Protein AF-A0AA52EHX2-F1 (afdb_monomer)

pLDDT: mean 70.38, std 20.54, range [37.16, 96.56]

InterPro domains:
  IPR003369 Sec-independent protein translocase prot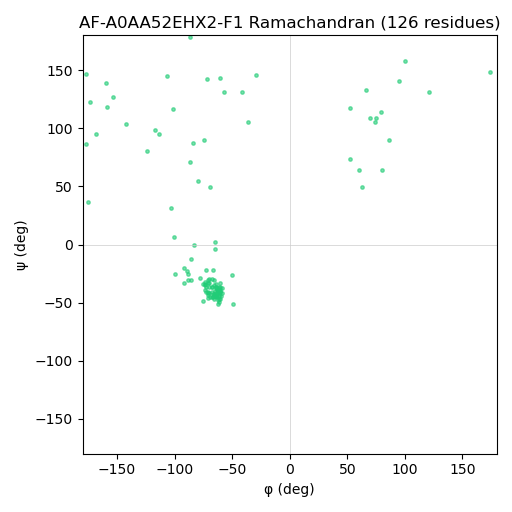ein TatA/B/E [PF02416] (2-48)
  IPR018448 Sec-independent protein translocase protein TatB [TIGR01410] (2-56)

Foldseek 3Di:
DPPPDPVVVVVVVVVCCVVQNPVRVVVVVVVVVVVVVVVVVVVVVVVVVVVVVVVVVCVVPCVCVVVVVVLPDDPPDDPVSVVCSVVPDPVVVVVVVVVVVPDDDDDDDDDDDDDDDDDDDDDDDDDD

Organism: NCBI:txid1456591

Secondary structure (DSSP, 8-state):
-----HHHHHHHHHHHHHHH-TTHHHHHHHHHHHHHHHHHHHHHHHHHHHHHHHHHHHHHH-TTHHHHHHTT--TT--HHHHHHHHT--TTHHHHHHHHHHS------------S-------------

Sequence (128 aa):
MFDIGTIEMVILAIVALLVVGPKDLPKLMRSVSQFIGKIRGLAGEFKSTMNELADEVDRETDPFREERDAEGITPNMSPEDITAHIMGNKETADEAADQFAAGESQPDLSSEIDETVSKEDTKGSGND

Mean predicted aligned error: 19.54 Å

Structure (mmCIF, N/CA/C/O backbone):
data_AF-A0AA52EHX2-F1
#
_entry.id   AF-A0AA52EHX2-F1
#
loop_
_atom_site.group_PDB
_atom_site.id
_atom_site.type_symbol
_atom_site.label_atom_id
_atom_site.label_alt_id
_atom_site.label_comp_id
_atom_site.label_asym_id
_atom_site.label_entity_id
_atom_site.label_seq_id
_atom_site.pdbx_PDB_ins_code
_atom_site.Cartn_x
_atom_site.Cartn_y
_atom_site.Cartn_z
_atom_site.occupancy
_atom_site.B_iso_or_equiv
_atom_site.auth_seq_id
_atom_site.auth_comp_id
_atom_site.auth_asym_id
_atom_site.auth_atom_id
_atom_site.pdbx_PDB_model_num
ATOM 1 N N . MET A 1 1 ? 16.510 12.190 -17.474 1.00 70.56 1 MET A N 1
ATOM 2 C CA . MET A 1 1 ? 17.286 10.946 -17.256 1.00 70.56 1 MET A CA 1
ATOM 3 C C . MET A 1 1 ? 16.501 10.095 -16.271 1.00 70.56 1 MET A C 1
ATOM 5 O O . MET A 1 1 ? 16.214 10.592 -15.192 1.00 70.56 1 MET A O 1
ATOM 9 N N . PHE A 1 2 ? 16.093 8.896 -16.707 1.00 70.12 2 PHE A N 1
ATOM 10 C CA . PHE A 1 2 ? 14.886 8.132 -16.317 1.00 70.12 2 PHE A CA 1
ATOM 11 C C . PHE A 1 2 ? 13.597 8.599 -17.006 1.00 70.12 2 PHE A C 1
ATOM 13 O O . PHE A 1 2 ? 12.658 9.060 -16.367 1.00 70.12 2 PHE A O 1
ATOM 20 N N . ASP A 1 3 ? 13.557 8.447 -18.329 1.00 76.62 3 ASP A N 1
ATOM 21 C CA . ASP A 1 3 ? 12.297 8.398 -19.072 1.00 76.62 3 ASP A CA 1
ATOM 22 C C . ASP A 1 3 ? 11.648 7.031 -18.811 1.00 76.62 3 ASP A C 1
ATOM 24 O O . ASP A 1 3 ? 11.957 6.045 -19.474 1.00 76.62 3 ASP A O 1
ATOM 28 N N . ILE A 1 4 ? 10.817 6.940 -17.767 1.00 83.38 4 ILE A N 1
ATOM 29 C CA . ILE A 1 4 ? 9.977 5.759 -17.528 1.00 83.38 4 ILE A CA 1
ATOM 30 C C . ILE A 1 4 ? 8.721 5.931 -18.378 1.00 83.38 4 ILE A C 1
ATOM 32 O O . ILE A 1 4 ? 7.719 6.493 -17.936 1.00 83.38 4 ILE A O 1
ATOM 36 N N . GLY A 1 5 ? 8.805 5.481 -19.624 1.00 91.69 5 GLY A N 1
ATOM 37 C CA . GLY A 1 5 ? 7.672 5.377 -20.521 1.00 91.69 5 GLY A CA 1
ATOM 38 C C . GLY A 1 5 ? 6.929 4.054 -20.359 1.00 91.69 5 GLY A C 1
ATOM 39 O O . GLY A 1 5 ? 7.284 3.153 -19.589 1.00 91.69 5 GLY A O 1
ATOM 40 N N . THR A 1 6 ? 5.857 3.923 -21.132 1.00 94.19 6 THR A N 1
ATOM 41 C CA . THR A 1 6 ? 5.075 2.685 -21.216 1.00 94.19 6 THR A CA 1
ATOM 42 C C . THR A 1 6 ? 5.913 1.511 -21.723 1.00 94.19 6 THR A C 1
ATOM 44 O O . THR A 1 6 ? 5.716 0.384 -21.273 1.00 94.19 6 THR A O 1
ATOM 47 N N . ILE A 1 7 ? 6.877 1.759 -22.613 1.00 94.75 7 ILE A N 1
ATOM 48 C CA . ILE A 1 7 ? 7.757 0.727 -23.176 1.00 94.75 7 ILE A CA 1
ATOM 49 C C . ILE A 1 7 ? 8.713 0.185 -22.109 1.00 94.75 7 ILE A C 1
ATOM 51 O O . ILE A 1 7 ? 8.856 -1.030 -21.968 1.00 94.75 7 ILE A O 1
ATOM 55 N N . GLU A 1 8 ? 9.324 1.056 -21.313 1.00 92.12 8 GLU A N 1
ATOM 56 C CA . GLU A 1 8 ? 10.236 0.684 -20.232 1.00 92.12 8 GLU A CA 1
ATOM 57 C C . GLU A 1 8 ? 9.517 -0.164 -19.177 1.00 92.12 8 GLU A C 1
ATOM 59 O O . GLU A 1 8 ? 10.061 -1.170 -18.716 1.00 92.12 8 GLU A O 1
ATOM 64 N N . MET A 1 9 ? 8.260 0.168 -18.862 1.00 94.31 9 MET A N 1
ATOM 65 C CA . MET A 1 9 ? 7.419 -0.650 -17.984 1.00 94.31 9 MET A CA 1
ATOM 66 C C . MET A 1 9 ? 7.169 -2.058 -18.542 1.00 94.31 9 MET A C 1
ATOM 68 O O . MET A 1 9 ? 7.213 -3.029 -17.786 1.00 94.31 9 MET A O 1
ATOM 72 N N . VAL A 1 10 ? 6.957 -2.204 -19.855 1.00 95.56 10 VAL A N 1
ATOM 73 C CA . VAL A 1 10 ? 6.800 -3.525 -20.493 1.00 95.56 10 VAL A CA 1
ATOM 74 C C . VAL A 1 10 ? 8.101 -4.325 -20.429 1.00 95.56 10 VAL A C 1
ATOM 76 O O . VAL A 1 10 ? 8.072 -5.511 -20.101 1.00 95.56 10 VAL A O 1
ATOM 79 N N . ILE A 1 11 ? 9.247 -3.690 -20.685 1.00 95.56 11 ILE A N 1
ATOM 80 C CA . ILE A 1 11 ? 10.559 -4.346 -20.589 1.00 95.56 11 ILE A CA 1
ATOM 81 C C . ILE A 1 11 ? 10.801 -4.837 -19.156 1.00 95.56 11 ILE A C 1
ATOM 83 O O . ILE A 1 11 ? 11.163 -5.998 -18.958 1.00 95.56 11 ILE A O 1
ATOM 87 N N . LEU A 1 12 ? 10.537 -3.998 -18.151 1.00 93.94 12 LEU A N 1
ATOM 88 C CA . LEU A 1 12 ? 10.646 -4.382 -16.742 1.00 93.94 12 LEU A CA 1
ATOM 89 C C . LEU A 1 12 ? 9.684 -5.515 -16.374 1.00 93.94 12 LEU A C 1
ATOM 91 O O . LEU A 1 12 ? 10.081 -6.433 -15.658 1.00 93.94 12 LEU A O 1
ATOM 95 N N . ALA A 1 13 ? 8.452 -5.502 -16.890 1.00 93.94 13 ALA A N 1
ATOM 96 C CA . ALA A 1 13 ? 7.496 -6.582 -16.675 1.00 93.94 13 ALA A CA 1
ATOM 97 C C . ALA A 1 13 ? 8.009 -7.913 -17.245 1.00 93.94 13 ALA A C 1
ATOM 99 O O . ALA A 1 13 ? 7.957 -8.931 -16.560 1.00 93.94 13 ALA A O 1
ATOM 100 N N . ILE A 1 14 ? 8.568 -7.912 -18.459 1.00 96.12 14 ILE A N 1
ATOM 101 C CA . ILE A 1 14 ? 9.162 -9.114 -19.061 1.00 96.12 14 ILE A CA 1
ATOM 102 C C . ILE A 1 14 ? 10.332 -9.617 -18.210 1.00 96.12 14 ILE A C 1
ATOM 104 O O . ILE A 1 14 ? 10.383 -10.802 -17.885 1.00 96.12 14 ILE A O 1
ATOM 108 N N . VAL A 1 15 ? 11.244 -8.732 -17.796 1.00 95.88 15 VAL A N 1
ATOM 109 C CA . VAL A 1 15 ? 12.381 -9.103 -16.937 1.00 95.88 15 VAL A CA 1
ATOM 110 C C . VAL A 1 15 ? 11.897 -9.686 -15.607 1.00 95.88 15 VAL A C 1
ATOM 112 O O . VAL A 1 15 ? 12.382 -10.735 -15.186 1.00 95.88 15 VAL A O 1
ATOM 115 N N . ALA A 1 16 ? 10.898 -9.073 -14.971 1.00 94.25 16 ALA A N 1
ATOM 116 C CA . ALA A 1 16 ? 10.313 -9.577 -13.732 1.00 94.25 16 ALA A CA 1
ATOM 117 C C . ALA A 1 16 ? 9.705 -10.979 -13.909 1.00 94.25 16 ALA A C 1
ATOM 119 O O . ALA A 1 16 ? 9.902 -11.845 -13.054 1.00 94.25 16 ALA A O 1
ATOM 120 N N . LEU A 1 17 ? 9.021 -11.234 -15.031 1.00 95.00 17 LEU A N 1
ATOM 121 C CA . LEU A 1 17 ? 8.478 -12.555 -15.360 1.00 95.00 17 LEU A CA 1
ATOM 122 C C . LEU A 1 17 ? 9.574 -13.600 -15.589 1.00 95.00 17 LEU A C 1
ATOM 124 O O . LEU A 1 17 ? 9.367 -14.756 -15.234 1.00 95.00 17 LEU A O 1
ATOM 128 N N . LEU A 1 18 ? 10.721 -13.226 -16.161 1.00 95.81 18 LEU A N 1
ATOM 129 C CA . LEU A 1 18 ? 11.844 -14.147 -16.368 1.00 95.81 18 LEU A CA 1
ATOM 130 C C . LEU A 1 18 ? 12.567 -14.488 -15.061 1.00 95.81 18 LEU A C 1
ATOM 132 O O . LEU A 1 18 ? 12.929 -15.641 -14.851 1.00 95.81 18 LEU A O 1
ATOM 136 N N . VAL A 1 19 ? 12.772 -13.497 -14.191 1.00 95.00 19 VAL A N 1
ATOM 137 C CA . VAL A 1 19 ? 13.515 -13.669 -12.933 1.00 95.00 19 VAL A CA 1
ATOM 138 C C . VAL A 1 19 ? 12.683 -14.406 -11.888 1.00 95.00 19 VAL A C 1
ATOM 140 O O . VAL A 1 19 ? 13.168 -15.339 -11.256 1.00 95.00 19 VAL A O 1
ATOM 143 N N . VAL A 1 20 ? 11.435 -13.978 -11.689 1.00 93.56 20 VAL A N 1
ATOM 144 C CA . VAL A 1 20 ? 10.544 -14.536 -10.660 1.00 93.56 20 VAL A CA 1
ATOM 145 C C . VAL A 1 20 ? 9.758 -15.727 -11.201 1.00 93.56 20 VAL A C 1
ATOM 147 O O . VAL A 1 20 ? 9.429 -16.636 -10.451 1.00 93.56 20 VAL A O 1
ATOM 150 N N . GLY A 1 21 ? 9.458 -15.739 -12.498 1.00 94.81 21 GLY A N 1
ATOM 151 C CA . GLY A 1 21 ? 8.571 -16.713 -13.119 1.00 94.81 21 GLY A CA 1
ATOM 152 C C . GLY A 1 21 ? 7.126 -16.195 -13.220 1.00 94.81 21 GLY A C 1
ATOM 153 O O . GLY A 1 21 ? 6.597 -15.595 -12.277 1.00 94.81 21 GLY A O 1
ATOM 154 N N . PRO A 1 22 ? 6.416 -16.473 -14.332 1.00 92.50 22 PRO A N 1
ATOM 155 C CA . PRO A 1 22 ? 5.067 -15.951 -14.573 1.00 92.50 22 PRO A CA 1
ATOM 156 C C . PRO A 1 22 ? 4.004 -16.504 -13.613 1.00 92.50 22 PRO A C 1
ATOM 158 O O . PRO A 1 22 ? 2.954 -15.894 -13.430 1.00 92.50 22 PRO A O 1
ATOM 161 N N . LYS A 1 23 ? 4.261 -17.661 -12.996 1.00 93.69 23 LYS A N 1
ATOM 162 C CA . LYS A 1 23 ? 3.343 -18.303 -12.043 1.00 93.69 23 LYS A CA 1
ATOM 163 C C . LYS A 1 23 ? 3.554 -17.829 -10.607 1.00 93.69 23 LYS A C 1
ATOM 165 O O . LYS A 1 23 ? 2.607 -17.846 -9.822 1.00 93.69 23 LYS A O 1
ATOM 170 N N . ASP A 1 24 ? 4.759 -17.371 -10.283 1.00 94.19 24 ASP A N 1
ATOM 171 C CA . ASP A 1 24 ? 5.118 -16.974 -8.925 1.00 94.19 24 ASP A CA 1
ATOM 172 C C . ASP A 1 24 ? 4.860 -15.485 -8.684 1.00 94.19 24 ASP A C 1
ATOM 174 O O . ASP A 1 24 ? 4.374 -15.128 -7.613 1.00 94.19 24 ASP A O 1
ATOM 178 N N . LEU A 1 25 ? 5.020 -14.624 -9.696 1.00 94.12 25 LEU A N 1
ATOM 179 C CA . LEU A 1 25 ? 4.665 -13.201 -9.616 1.00 94.12 25 LEU A CA 1
ATOM 180 C C . LEU A 1 25 ? 3.241 -12.946 -9.068 1.00 94.12 25 LEU A C 1
ATOM 182 O O . LEU A 1 25 ? 3.117 -12.199 -8.095 1.00 94.12 25 LEU A O 1
ATOM 186 N N . PRO A 1 26 ? 2.157 -13.575 -9.575 1.00 91.50 26 PRO A N 1
ATOM 187 C CA . PRO A 1 26 ? 0.815 -13.353 -9.029 1.00 91.50 26 PRO A CA 1
ATOM 188 C C . PRO A 1 26 ? 0.666 -13.863 -7.589 1.00 91.50 26 PRO A C 1
ATOM 190 O O . PRO A 1 26 ? -0.103 -13.300 -6.809 1.00 91.50 26 PRO A O 1
ATOM 193 N N . LYS A 1 27 ? 1.403 -14.910 -7.206 1.00 94.31 27 LYS A N 1
ATOM 194 C CA . LYS A 1 27 ? 1.401 -15.434 -5.837 1.00 94.31 27 LYS A CA 1
ATOM 195 C C . LYS A 1 27 ? 2.111 -14.473 -4.879 1.00 94.31 27 LYS A C 1
ATOM 197 O O . LYS A 1 27 ? 1.572 -14.186 -3.813 1.00 94.31 27 LYS A O 1
ATOM 202 N N . LEU A 1 28 ? 3.253 -13.919 -5.287 1.00 94.00 28 LEU A N 1
ATOM 203 C CA . LEU A 1 28 ? 3.996 -12.907 -4.533 1.00 94.00 28 LEU A CA 1
ATOM 204 C C . LEU A 1 28 ? 3.182 -11.616 -4.383 1.00 94.00 28 LEU A C 1
ATOM 206 O O . LEU A 1 28 ? 3.061 -11.102 -3.273 1.00 94.00 28 LEU A O 1
ATOM 210 N N . MET A 1 29 ? 2.547 -11.136 -5.457 1.00 94.81 29 MET A N 1
ATOM 211 C CA . MET A 1 29 ? 1.674 -9.955 -5.409 1.00 94.81 29 MET A CA 1
ATOM 212 C C . MET A 1 29 ? 0.512 -10.138 -4.429 1.00 94.81 29 MET A C 1
ATOM 214 O O . MET A 1 29 ? 0.160 -9.204 -3.712 1.00 94.81 29 MET A O 1
ATOM 218 N N . ARG A 1 30 ? -0.066 -11.342 -4.328 1.00 95.31 30 ARG A N 1
ATOM 219 C CA . ARG A 1 30 ? -1.094 -11.648 -3.317 1.00 95.31 30 ARG A CA 1
ATOM 220 C C . ARG A 1 30 ? -0.548 -11.550 -1.894 1.00 95.31 30 ARG A C 1
ATOM 222 O O . ARG A 1 30 ? -1.186 -10.935 -1.051 1.00 95.31 30 ARG A O 1
ATOM 229 N N . SER A 1 31 ? 0.637 -12.090 -1.624 1.00 95.69 31 SER A N 1
ATOM 230 C CA . SER A 1 31 ? 1.255 -11.992 -0.294 1.00 95.69 31 SER A CA 1
ATOM 231 C C . SER A 1 31 ? 1.613 -10.55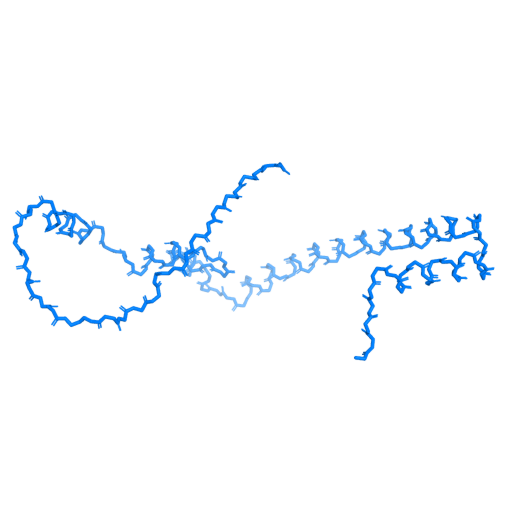0 0.081 1.00 95.69 31 SER A C 1
ATOM 233 O O . SER A 1 31 ? 1.334 -10.115 1.198 1.00 95.69 31 SER A O 1
ATOM 235 N N . VAL A 1 32 ? 2.176 -9.790 -0.861 1.00 96.56 32 VAL A N 1
ATOM 236 C CA . VAL A 1 32 ? 2.527 -8.377 -0.661 1.00 96.56 32 VAL A CA 1
ATOM 237 C C . VAL A 1 32 ? 1.273 -7.521 -0.486 1.00 96.56 32 VAL A C 1
ATOM 239 O O . VAL A 1 32 ? 1.201 -6.729 0.448 1.00 96.56 32 VAL A O 1
ATOM 242 N N . SER A 1 33 ? 0.246 -7.710 -1.316 1.00 94.94 33 SER A N 1
ATOM 243 C CA . SER A 1 33 ? -1.014 -6.961 -1.196 1.00 94.94 33 SER A CA 1
ATOM 244 C C . SER A 1 33 ? -1.752 -7.262 0.106 1.00 94.94 33 SER A C 1
ATOM 246 O O . SER A 1 33 ? -2.275 -6.344 0.728 1.00 94.94 33 SER A O 1
ATOM 248 N N . GLN A 1 34 ? -1.738 -8.509 0.585 1.00 96.25 34 GLN A N 1
ATOM 249 C CA . GLN A 1 34 ? -2.271 -8.852 1.906 1.00 96.25 34 GLN A CA 1
ATOM 250 C C . GLN A 1 34 ? -1.501 -8.158 3.035 1.00 96.25 34 GLN A C 1
ATOM 252 O O . GLN A 1 34 ? -2.111 -7.710 4.004 1.00 96.25 34 GLN A O 1
ATOM 257 N N . PHE A 1 35 ? -0.175 -8.049 2.923 1.00 96.56 35 PHE A N 1
ATOM 258 C CA . PHE A 1 35 ? 0.649 -7.324 3.890 1.00 96.56 35 PHE A CA 1
ATOM 259 C C . PHE A 1 35 ? 0.344 -5.819 3.884 1.00 96.56 35 PHE A C 1
ATOM 261 O O . PHE A 1 35 ? 0.087 -5.240 4.938 1.00 96.56 35 PHE A O 1
ATOM 268 N N . ILE A 1 36 ? 0.264 -5.209 2.700 1.00 96.50 36 ILE A N 1
ATOM 269 C CA . ILE A 1 36 ? -0.135 -3.805 2.534 1.00 96.50 36 ILE A CA 1
ATOM 270 C C . ILE A 1 36 ? -1.557 -3.576 3.068 1.00 96.50 36 ILE A C 1
ATOM 272 O O . ILE A 1 36 ? -1.800 -2.583 3.745 1.00 96.50 36 ILE A O 1
ATOM 276 N N . GLY A 1 37 ? -2.488 -4.504 2.833 1.00 96.06 37 GLY A N 1
ATOM 277 C CA . GLY A 1 37 ? -3.859 -4.428 3.343 1.00 96.06 37 GLY A CA 1
ATOM 278 C C . GLY A 1 37 ? -3.927 -4.414 4.871 1.00 96.06 37 GLY A C 1
ATOM 279 O O . GLY A 1 37 ? -4.680 -3.631 5.445 1.00 96.06 37 GLY A O 1
ATOM 280 N N . LYS A 1 38 ? -3.084 -5.207 5.542 1.00 95.75 38 LYS A N 1
ATOM 281 C CA . LYS A 1 38 ? -2.954 -5.175 7.009 1.00 95.75 38 LYS A CA 1
ATOM 282 C C . LYS A 1 38 ? -2.426 -3.827 7.498 1.00 95.75 38 LYS A C 1
ATOM 284 O O . LYS A 1 38 ? -2.990 -3.261 8.427 1.00 95.75 38 LYS A O 1
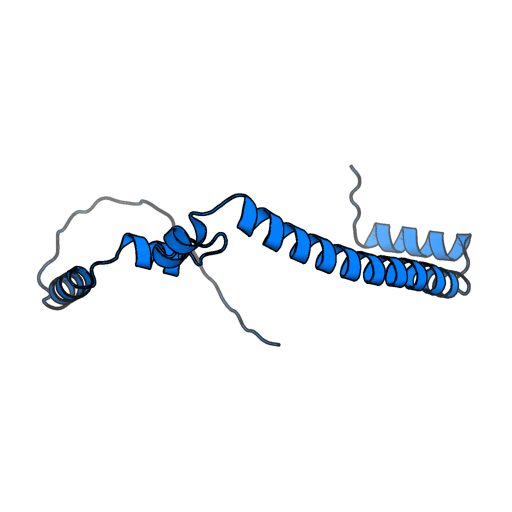ATOM 289 N N . ILE A 1 39 ? -1.397 -3.285 6.842 1.00 96.56 39 ILE A N 1
ATOM 290 C CA . ILE A 1 39 ? -0.865 -1.951 7.162 1.00 96.56 39 ILE A CA 1
ATOM 291 C C . ILE A 1 39 ? -1.932 -0.872 6.943 1.00 96.56 39 ILE A C 1
ATOM 293 O O . ILE A 1 39 ? -2.064 0.025 7.765 1.00 96.56 39 ILE A O 1
ATOM 297 N N . ARG A 1 40 ? -2.728 -0.965 5.871 1.00 94.69 40 ARG A N 1
ATOM 298 C CA . ARG A 1 40 ? -3.824 -0.028 5.583 1.00 94.69 40 ARG A CA 1
ATOM 299 C C . ARG A 1 40 ? -4.880 -0.032 6.691 1.00 94.69 40 ARG A C 1
ATOM 301 O O . ARG A 1 40 ? -5.358 1.044 7.039 1.00 94.69 40 ARG A O 1
ATOM 308 N N . GLY A 1 41 ? -5.218 -1.208 7.227 1.00 94.44 41 GLY A N 1
ATOM 309 C CA . GLY A 1 41 ? -6.126 -1.353 8.369 1.00 94.44 41 GLY A CA 1
ATOM 310 C C . GLY A 1 41 ? -5.581 -0.672 9.624 1.00 94.44 41 GLY A C 1
ATOM 311 O O . GLY A 1 41 ? -6.238 0.205 10.175 1.00 94.44 41 GLY A O 1
ATOM 312 N N . LEU A 1 42 ? -4.328 -0.970 9.981 1.00 94.69 42 LEU A N 1
ATOM 313 C CA . LEU A 1 42 ? -3.635 -0.340 11.114 1.00 94.69 42 LEU A CA 1
ATOM 314 C C . LEU A 1 42 ? -3.506 1.184 10.953 1.00 94.69 42 LEU A C 1
ATOM 316 O O . LEU A 1 42 ? -3.673 1.933 11.909 1.00 94.69 42 LEU A O 1
ATOM 320 N N . ALA A 1 43 ? -3.249 1.666 9.736 1.00 94.00 43 ALA A N 1
ATOM 321 C CA . ALA A 1 43 ? -3.211 3.095 9.435 1.00 94.00 43 ALA A CA 1
ATOM 322 C C . ALA A 1 43 ? -4.594 3.760 9.555 1.00 94.00 43 ALA A C 1
ATOM 324 O O . ALA A 1 43 ? -4.672 4.947 9.855 1.00 94.00 43 ALA A O 1
ATOM 325 N N . GLY A 1 44 ? -5.680 3.019 9.313 1.00 94.31 44 GLY A N 1
ATOM 326 C CA . GLY A 1 44 ? -7.049 3.491 9.530 1.00 94.31 44 GLY A CA 1
ATOM 327 C C . GLY A 1 44 ? -7.358 3.690 11.012 1.00 94.31 44 GLY A C 1
ATOM 328 O O . GLY A 1 44 ? -7.868 4.741 11.388 1.00 94.31 44 GLY A O 1
ATOM 329 N N . GLU A 1 45 ? -6.973 2.724 11.847 1.00 92.00 45 GLU A N 1
ATOM 330 C CA . GLU A 1 45 ? -7.082 2.816 13.309 1.00 92.00 45 GLU A CA 1
ATOM 331 C C . GLU A 1 45 ? -6.230 3.970 13.851 1.00 92.00 45 GLU A C 1
ATOM 333 O O . GLU A 1 45 ? -6.741 4.824 14.569 1.00 92.00 45 GLU A O 1
ATOM 338 N N . PHE A 1 46 ? -4.971 4.080 13.411 1.00 92.50 46 PHE A N 1
ATOM 339 C CA . PHE A 1 46 ? -4.093 5.195 13.773 1.00 92.50 46 PHE A CA 1
ATOM 340 C C . PHE A 1 46 ? -4.676 6.549 13.362 1.00 92.50 46 PHE A C 1
ATOM 342 O O . PHE A 1 46 ? -4.628 7.493 14.140 1.00 92.50 46 PHE A O 1
ATOM 349 N N . LYS A 1 47 ? -5.263 6.653 12.162 1.00 91.75 47 LYS A N 1
ATOM 350 C CA . LYS A 1 47 ? -5.939 7.879 11.723 1.00 91.75 47 LYS A CA 1
ATOM 351 C C . LYS A 1 47 ? -7.121 8.226 12.634 1.00 91.75 47 LYS A C 1
ATOM 353 O O . LYS A 1 47 ? -7.277 9.396 12.956 1.00 91.75 47 LYS A O 1
ATOM 358 N N . SER A 1 48 ? -7.921 7.243 13.058 1.00 92.69 48 SER A N 1
ATOM 359 C CA . SER A 1 48 ? -9.019 7.470 14.013 1.00 92.69 48 SER A CA 1
ATOM 360 C C . SER A 1 48 ? -8.487 7.991 15.344 1.00 92.69 48 SER A C 1
ATOM 362 O O . SER A 1 48 ? -8.927 9.034 15.807 1.00 92.69 48 SER A O 1
ATOM 364 N N . THR A 1 49 ? -7.470 7.332 15.906 1.00 90.31 49 THR A N 1
ATOM 365 C CA . THR A 1 49 ? -6.859 7.748 17.175 1.00 90.31 49 THR A CA 1
ATOM 366 C C . THR A 1 49 ? -6.211 9.127 17.076 1.00 90.31 49 THR A C 1
ATOM 368 O O . THR A 1 49 ? -6.344 9.931 17.987 1.00 90.31 49 THR A O 1
ATOM 371 N N . MET A 1 50 ? -5.523 9.438 15.975 1.00 88.50 50 MET A N 1
ATOM 372 C CA . MET A 1 50 ? -4.946 10.769 15.771 1.00 88.50 50 MET A CA 1
ATOM 373 C C . MET A 1 50 ? -6.022 11.838 15.592 1.00 88.50 50 MET A C 1
ATOM 375 O O . MET A 1 50 ? -5.828 12.935 16.087 1.00 88.50 50 MET A O 1
ATOM 379 N N . ASN A 1 51 ? -7.139 11.537 14.924 1.00 89.25 51 ASN A N 1
ATOM 380 C CA . ASN A 1 51 ? -8.263 12.467 14.817 1.00 89.25 51 ASN A CA 1
ATOM 381 C C . ASN A 1 51 ? -8.912 12.720 16.183 1.00 89.25 51 ASN A C 1
ATOM 383 O O . ASN A 1 51 ? -9.184 13.863 16.511 1.00 89.25 51 ASN A O 1
ATOM 387 N N . GLU A 1 52 ? -9.108 11.681 16.998 1.00 88.62 52 GLU A N 1
ATOM 388 C CA . GLU A 1 52 ? -9.628 11.820 18.365 1.00 88.62 52 GLU A CA 1
ATOM 389 C C . GLU A 1 52 ? -8.693 12.668 19.239 1.00 88.62 52 GLU A C 1
ATOM 391 O O . GLU A 1 52 ? -9.149 13.550 19.960 1.00 88.62 52 GLU A O 1
ATOM 396 N N . LEU A 1 53 ? -7.379 12.438 19.141 1.00 84.75 53 LEU A N 1
ATOM 397 C CA . LEU A 1 53 ? -6.379 13.235 19.850 1.00 84.75 53 LEU A CA 1
ATOM 398 C C . LEU A 1 53 ? -6.265 14.659 19.298 1.00 84.75 53 LEU A C 1
ATOM 400 O O . LEU A 1 53 ? -6.055 15.576 20.077 1.00 84.75 53 LEU A O 1
ATOM 404 N N . ALA A 1 54 ? -6.389 14.858 17.986 1.00 83.50 54 ALA A N 1
ATOM 405 C CA . ALA A 1 54 ? -6.380 16.182 17.371 1.00 83.50 54 ALA A CA 1
ATOM 406 C C . ALA A 1 54 ? -7.610 16.984 17.797 1.00 83.50 54 ALA A C 1
ATOM 408 O O . ALA A 1 54 ? -7.462 18.122 18.216 1.00 83.50 54 ALA A O 1
ATOM 409 N N . ASP A 1 55 ? -8.793 16.370 17.788 1.00 83.12 55 ASP A N 1
ATOM 410 C CA . ASP A 1 55 ? -10.019 16.990 18.284 1.00 83.12 55 ASP A CA 1
ATOM 411 C C . ASP A 1 55 ? -9.907 17.348 19.776 1.00 83.12 55 ASP A C 1
ATOM 413 O O . ASP A 1 55 ? -10.433 18.372 20.204 1.00 83.12 55 ASP A O 1
ATOM 417 N N . GLU A 1 56 ? -9.239 16.519 20.584 1.00 77.19 56 GLU A N 1
ATOM 418 C CA . GLU A 1 56 ? -8.995 16.804 22.004 1.00 77.19 56 GLU A CA 1
ATOM 4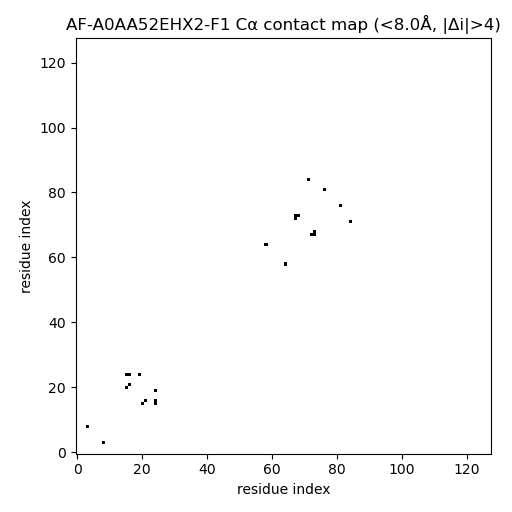19 C C . GLU A 1 56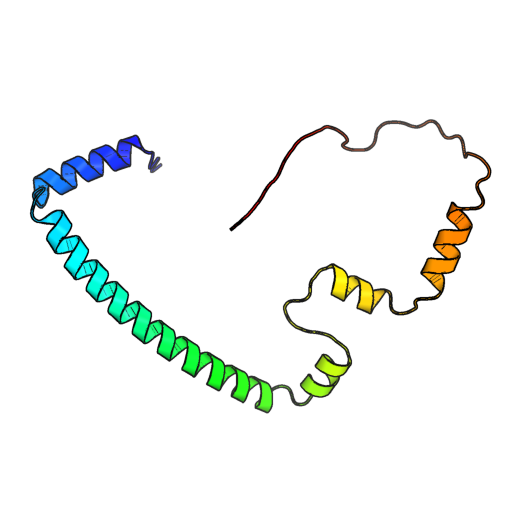 ? -7.979 17.939 22.201 1.00 77.19 56 GLU A C 1
ATOM 421 O O . GLU A 1 56 ? -8.222 18.871 22.965 1.00 77.19 56 GLU A O 1
ATOM 426 N N . VAL A 1 57 ? -6.867 17.908 21.465 1.00 77.94 57 VAL A N 1
ATOM 427 C CA . VAL A 1 57 ? -5.832 18.949 21.505 1.00 77.94 57 VAL A CA 1
ATOM 428 C C . VAL A 1 57 ? -6.374 20.282 20.998 1.00 77.94 57 VAL A C 1
ATOM 430 O O . VAL A 1 57 ? -6.076 21.316 21.591 1.00 77.94 57 VAL A O 1
ATOM 433 N N . ASP A 1 58 ? -7.196 20.285 19.952 1.00 68.81 58 ASP A N 1
ATOM 434 C CA . ASP A 1 58 ? -7.843 21.493 19.440 1.00 68.81 58 ASP A CA 1
ATOM 435 C C . ASP A 1 58 ? -8.807 22.087 20.479 1.00 68.81 58 ASP A C 1
ATOM 437 O O . ASP A 1 58 ? -8.857 23.308 20.634 1.00 68.81 58 ASP A O 1
ATOM 441 N N . ARG A 1 59 ? -9.518 21.249 21.252 1.00 67.19 59 ARG A N 1
ATOM 442 C CA . ARG A 1 59 ? -10.362 21.706 22.375 1.00 67.19 59 ARG A CA 1
ATOM 443 C C . ARG A 1 59 ? -9.552 22.289 23.531 1.00 67.19 59 ARG A C 1
ATOM 445 O O . ARG A 1 59 ? -10.008 23.245 24.153 1.00 67.19 59 ARG A O 1
ATOM 452 N N . GLU A 1 60 ? -8.376 21.737 23.829 1.00 64.81 60 GLU A N 1
ATOM 453 C CA . GLU A 1 60 ? -7.495 22.265 24.882 1.00 64.81 60 GLU A CA 1
ATOM 454 C C . GLU A 1 60 ? -6.699 23.508 24.445 1.00 64.81 60 GLU A C 1
ATOM 456 O O . GLU A 1 60 ? -6.361 24.342 25.287 1.00 64.81 60 GLU A O 1
ATOM 461 N N . THR A 1 61 ? -6.393 23.656 23.151 1.00 64.69 61 THR A N 1
ATOM 462 C CA . THR A 1 61 ? -5.443 24.671 22.659 1.00 64.69 61 THR A CA 1
ATOM 463 C C . THR A 1 61 ? -6.117 25.922 22.087 1.00 64.69 61 THR A C 1
ATOM 465 O O . THR A 1 61 ? -5.508 26.992 22.131 1.00 64.69 61 THR A O 1
ATOM 468 N N . ASP A 1 62 ? -7.361 25.846 21.598 1.00 59.56 62 ASP A N 1
ATOM 469 C CA . ASP A 1 62 ? -8.087 27.012 21.068 1.00 59.56 62 ASP A CA 1
ATOM 470 C C . ASP A 1 62 ? -9.441 27.215 21.785 1.00 59.56 62 ASP A C 1
ATOM 472 O O . ASP A 1 62 ? -10.495 26.854 21.256 1.00 59.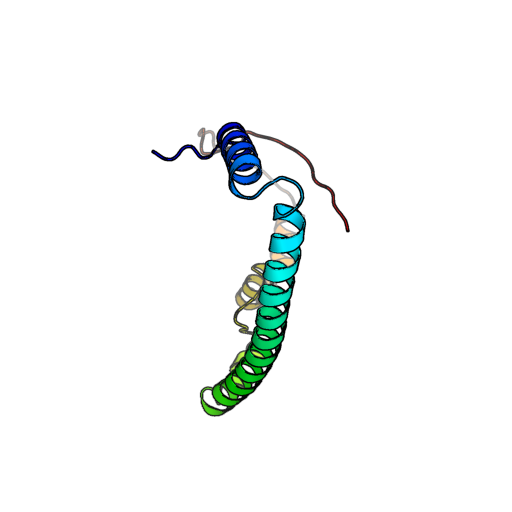56 62 ASP A O 1
ATOM 476 N N . PRO A 1 63 ? -9.462 27.824 22.992 1.00 61.56 63 PRO A N 1
ATOM 477 C CA . PRO A 1 63 ? -10.706 28.149 23.698 1.00 61.56 63 PRO A CA 1
ATOM 478 C C . PRO A 1 63 ? -11.565 29.199 22.969 1.00 61.56 63 PRO A C 1
ATOM 480 O O . PRO A 1 63 ? -12.664 29.503 23.423 1.00 61.56 63 PRO A O 1
ATOM 483 N N . PHE A 1 64 ? -11.088 29.749 21.848 1.00 61.09 64 PHE A N 1
ATOM 484 C CA . PHE A 1 64 ? -11.795 30.731 21.031 1.00 61.09 64 PHE A CA 1
ATOM 485 C C . PHE A 1 64 ? -12.435 30.107 19.791 1.00 61.09 64 PHE A C 1
ATOM 487 O O . PHE A 1 64 ? -12.986 30.825 18.963 1.00 61.09 64 PHE A O 1
ATOM 494 N N . ARG A 1 65 ? -12.406 28.776 19.639 1.00 64.31 65 ARG A N 1
ATOM 495 C CA . ARG A 1 65 ? -13.012 28.106 18.482 1.00 64.31 65 ARG A CA 1
ATOM 496 C C . ARG A 1 65 ? -14.514 28.331 18.376 1.00 64.31 65 ARG A C 1
ATOM 498 O O . ARG A 1 65 ? -15.004 28.497 17.274 1.00 64.31 65 ARG A O 1
ATOM 505 N N . GLU A 1 66 ? -15.230 28.378 19.497 1.00 61.28 66 GLU A N 1
ATOM 506 C CA . GLU A 1 66 ? -16.665 28.695 19.509 1.00 61.28 66 GLU A CA 1
ATOM 507 C C . GLU A 1 66 ? -16.920 30.129 19.019 1.00 61.28 66 GLU A C 1
ATOM 509 O O . GLU A 1 66 ? -17.881 30.371 18.297 1.00 61.28 66 GLU A O 1
ATOM 514 N N . GLU A 1 67 ? -15.998 31.052 19.307 1.00 61.16 67 GLU A N 1
ATOM 515 C CA . GLU A 1 67 ? -16.006 32.425 18.792 1.00 61.16 67 GLU A CA 1
ATOM 516 C C . GLU A 1 67 ? -15.663 32.461 17.288 1.00 61.16 67 GLU A C 1
ATOM 518 O O . GLU A 1 67 ? -16.330 33.144 16.522 1.00 61.16 67 GLU A O 1
ATOM 523 N N . ARG A 1 68 ? -14.692 31.659 16.825 1.00 63.03 68 ARG A N 1
ATOM 524 C CA . ARG A 1 68 ? -14.284 31.567 15.405 1.00 63.03 68 ARG A CA 1
ATOM 525 C C . ARG A 1 68 ? -15.286 30.823 14.521 1.00 63.03 68 ARG A C 1
ATOM 527 O O . ARG A 1 68 ? -15.448 31.176 13.357 1.00 63.03 68 ARG A O 1
ATOM 534 N N . ASP A 1 69 ? -15.943 29.801 15.059 1.00 63.84 69 ASP A N 1
ATOM 535 C CA . ASP A 1 69 ? -17.020 29.052 14.411 1.00 63.84 69 ASP A CA 1
ATOM 536 C C . ASP A 1 69 ? -18.307 29.909 14.385 1.00 63.84 69 ASP A C 1
ATOM 538 O O . ASP A 1 69 ? -19.049 29.857 13.403 1.00 63.84 69 ASP A O 1
ATOM 542 N N . ALA A 1 70 ? -18.538 30.763 15.397 1.00 61.00 70 ALA A N 1
ATOM 543 C CA . ALA A 1 70 ? -19.585 31.793 15.383 1.00 61.00 70 ALA A CA 1
ATOM 544 C C . ALA A 1 70 ? -19.281 32.951 14.412 1.00 61.00 70 ALA A C 1
ATOM 546 O O . ALA A 1 70 ? -20.205 33.513 13.826 1.00 61.00 70 ALA A O 1
ATOM 547 N N . GLU A 1 71 ? -18.001 33.269 14.196 1.00 62.78 71 GLU A N 1
ATOM 548 C CA . GLU A 1 71 ? -17.517 34.186 13.152 1.00 62.78 71 GLU A CA 1
ATOM 549 C C . GLU A 1 71 ? -17.347 33.510 11.776 1.00 62.78 71 GLU A C 1
ATOM 551 O O . GLU A 1 71 ? -16.976 34.170 10.805 1.00 62.78 71 GLU A O 1
ATOM 556 N N . GLY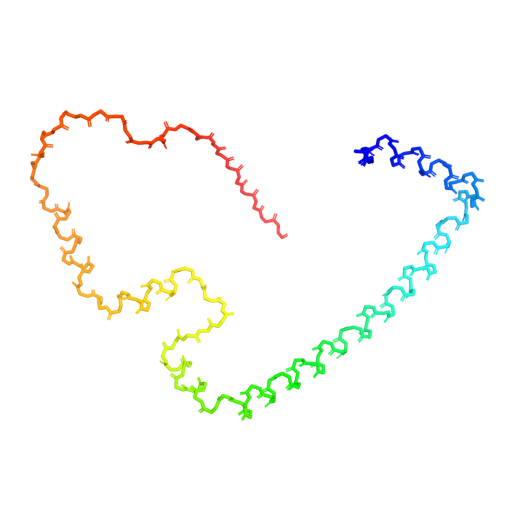 A 1 72 ? -17.637 32.208 11.677 1.00 58.88 72 GLY A N 1
ATOM 557 C CA . GLY A 1 72 ? -17.633 31.454 10.429 1.00 58.88 72 GLY A CA 1
ATOM 558 C C . GLY A 1 72 ? -16.267 31.386 9.745 1.00 58.88 72 GLY A C 1
ATOM 559 O O . GLY A 1 72 ? -16.171 31.626 8.549 1.00 58.88 72 GLY A O 1
ATOM 560 N N . ILE A 1 73 ? -15.196 31.033 10.462 1.00 55.81 73 ILE A N 1
ATOM 561 C CA . ILE A 1 73 ? -13.868 30.799 9.871 1.00 55.81 73 ILE A CA 1
ATOM 562 C C . ILE A 1 73 ? -13.464 29.339 10.095 1.00 55.81 73 ILE A C 1
ATOM 564 O O . ILE A 1 73 ? -12.937 28.984 11.147 1.00 55.81 73 ILE A O 1
ATOM 568 N N . THR A 1 74 ? -13.656 28.489 9.081 1.00 60.31 74 THR A N 1
ATOM 569 C CA . THR A 1 74 ? -13.204 27.086 9.107 1.00 60.31 74 THR A CA 1
ATOM 570 C C . THR A 1 74 ? -11.989 26.882 8.190 1.00 60.31 74 THR A C 1
ATOM 572 O O . THR A 1 74 ? -11.894 27.507 7.130 1.00 60.31 74 THR A O 1
ATOM 575 N N . PRO A 1 75 ? -11.027 26.003 8.539 1.00 54.53 75 PRO A N 1
ATOM 576 C CA . PRO A 1 75 ? -9.850 25.734 7.715 1.00 54.53 75 PRO A CA 1
ATOM 577 C C . PRO A 1 75 ? -10.184 24.765 6.567 1.00 54.53 75 PRO A C 1
ATOM 579 O O . PRO A 1 75 ? -9.576 23.708 6.457 1.00 54.53 75 PRO A O 1
ATOM 582 N N . ASN A 1 76 ? -11.195 25.086 5.749 1.00 55.09 76 ASN A N 1
ATOM 583 C CA . ASN A 1 76 ? -11.466 24.458 4.444 1.00 55.09 76 ASN A CA 1
ATOM 584 C C . ASN A 1 76 ? -12.629 25.133 3.681 1.00 55.09 76 ASN A C 1
ATOM 586 O O . ASN A 1 76 ? -13.450 24.457 3.061 1.00 55.09 76 ASN A O 1
ATOM 590 N N . MET A 1 77 ? -12.764 26.457 3.770 1.00 63.62 77 MET A N 1
ATOM 591 C CA . MET A 1 77 ? -13.898 27.149 3.149 1.00 63.62 77 MET A CA 1
ATOM 592 C C . MET A 1 77 ? -13.805 27.195 1.625 1.00 63.62 77 MET A C 1
ATOM 594 O O . MET A 1 77 ? -12.730 27.399 1.055 1.00 63.62 77 MET A O 1
ATOM 598 N N . SER A 1 78 ? -14.963 27.045 0.976 1.00 60.50 78 SER A N 1
ATOM 599 C CA . SER A 1 78 ? -15.122 27.359 -0.441 1.00 60.50 78 SER A CA 1
ATOM 600 C C . SER A 1 78 ? -14.810 28.847 -0.659 1.00 60.50 78 SER A C 1
ATOM 602 O O . SER A 1 78 ? -15.175 29.670 0.189 1.00 60.50 78 SER A O 1
ATOM 604 N N . PRO A 1 79 ? -14.182 29.242 -1.785 1.00 59.38 79 PRO A N 1
ATOM 605 C CA . PRO A 1 79 ? -13.996 30.653 -2.144 1.00 59.38 79 PRO A CA 1
ATOM 606 C C . PRO A 1 79 ? -15.292 31.481 -2.065 1.00 59.38 79 PRO A C 1
ATOM 608 O O . PRO A 1 79 ? -15.254 32.687 -1.820 1.00 59.38 79 PRO A O 1
ATOM 611 N N . GLU A 1 80 ? -16.438 30.822 -2.235 1.00 58.69 80 GLU A N 1
ATOM 612 C CA . GLU A 1 80 ? -17.780 31.397 -2.155 1.00 58.69 80 GLU A CA 1
ATOM 613 C C . GLU A 1 80 ? -18.160 31.792 -0.718 1.00 58.69 80 GLU A C 1
ATOM 615 O O . GLU A 1 80 ? -18.667 32.891 -0.501 1.00 58.69 80 GLU A O 1
ATOM 620 N N . ASP A 1 81 ? -17.832 30.962 0.275 1.00 62.47 81 ASP A N 1
ATOM 621 C CA . ASP A 1 81 ? -18.140 31.210 1.691 1.00 62.47 81 ASP A CA 1
ATOM 622 C C . ASP A 1 81 ? -17.241 32.301 2.287 1.00 62.47 81 ASP A C 1
ATOM 624 O O . ASP A 1 81 ? -17.687 33.117 3.097 1.00 62.47 81 ASP A O 1
ATOM 628 N N . ILE A 1 82 ? -15.988 32.356 1.819 1.00 62.88 82 ILE A N 1
ATOM 629 C CA . ILE A 1 82 ? -15.026 33.420 2.136 1.00 62.88 82 ILE A CA 1
ATOM 630 C C . ILE A 1 82 ? -15.528 34.754 1.576 1.00 62.88 82 ILE A C 1
ATOM 632 O O . ILE A 1 82 ? -15.505 35.774 2.263 1.00 62.88 82 ILE A O 1
ATOM 636 N N . THR A 1 83 ? -16.028 34.750 0.339 1.00 62.75 83 THR A N 1
ATOM 637 C CA . THR A 1 83 ? -16.582 35.951 -0.297 1.00 62.75 83 THR A CA 1
ATOM 638 C C . THR A 1 83 ? -17.862 36.404 0.397 1.00 62.75 83 THR A C 1
ATOM 640 O O . THR A 1 83 ? -18.031 37.595 0.637 1.00 62.75 83 THR A O 1
ATOM 643 N N . ALA A 1 84 ? -18.733 35.472 0.784 1.00 66.06 84 ALA A N 1
ATOM 644 C CA . ALA A 1 84 ? -19.957 35.771 1.518 1.00 66.06 84 ALA A CA 1
ATOM 645 C C . ALA A 1 84 ? -19.683 36.388 2.902 1.00 66.06 84 ALA A C 1
ATOM 647 O O . ALA A 1 84 ? -20.391 37.310 3.302 1.00 66.06 84 ALA A O 1
ATOM 648 N N . HIS A 1 85 ? -18.634 35.941 3.601 1.00 60.00 85 HIS A N 1
ATOM 649 C CA . HIS A 1 85 ? -18.216 36.534 4.877 1.00 60.00 85 HIS A CA 1
ATOM 650 C C . HIS A 1 85 ? -17.552 37.907 4.708 1.00 60.00 85 HIS A C 1
ATOM 652 O O . HIS A 1 85 ? -17.789 38.805 5.512 1.00 60.00 85 HIS A O 1
ATOM 658 N N . ILE A 1 86 ? -16.770 38.115 3.643 1.00 63.06 86 ILE A N 1
ATOM 659 C CA . ILE A 1 86 ? -16.178 39.428 3.325 1.00 63.06 86 ILE A CA 1
ATOM 660 C C . ILE A 1 86 ? -17.251 40.429 2.864 1.00 63.06 86 ILE A C 1
A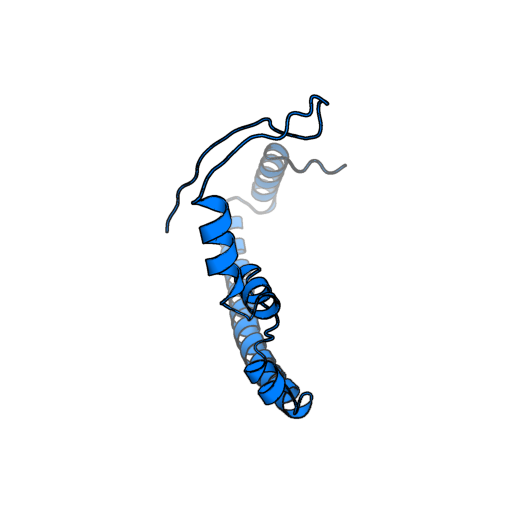TOM 662 O O . ILE A 1 86 ? -17.152 41.624 3.136 1.00 63.06 86 ILE A O 1
ATOM 666 N N . MET A 1 87 ? -18.292 39.950 2.183 1.00 61.38 87 MET A N 1
ATOM 667 C CA . MET A 1 87 ? -19.349 40.757 1.567 1.00 61.38 87 MET A CA 1
ATOM 668 C C . MET A 1 87 ? -20.651 40.739 2.390 1.00 61.38 87 MET A C 1
ATOM 670 O O . MET A 1 87 ? -21.750 40.832 1.847 1.00 61.38 87 MET A O 1
ATOM 674 N N . GLY A 1 88 ? -20.534 40.619 3.716 1.00 58.00 88 GLY A N 1
ATOM 675 C CA . GLY A 1 88 ? -21.636 40.556 4.680 1.00 58.00 88 GLY A CA 1
ATOM 676 C C . GLY A 1 88 ? -22.442 41.852 4.872 1.00 58.00 88 GLY A C 1
ATOM 677 O O . GLY A 1 88 ? -22.690 42.244 6.006 1.00 58.00 88 GLY A O 1
ATOM 678 N N . ASN A 1 89 ? -22.896 42.506 3.799 1.00 53.16 89 ASN A N 1
ATOM 679 C CA . ASN A 1 89 ? -24.081 43.365 3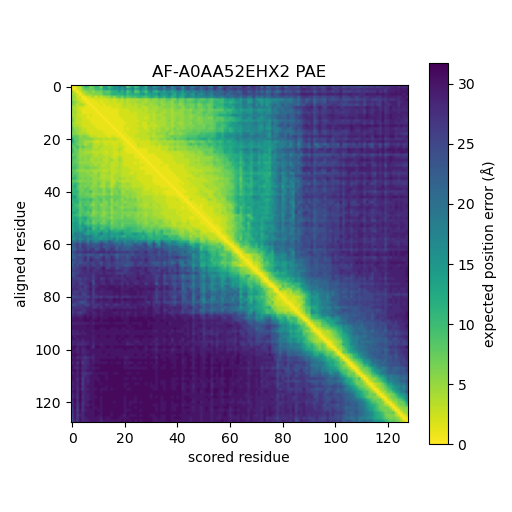.845 1.00 53.16 89 ASN A CA 1
ATOM 680 C C . ASN A 1 89 ? -24.875 43.207 2.545 1.00 53.16 89 ASN A C 1
ATOM 682 O O . ASN A 1 89 ? -24.510 43.734 1.497 1.00 53.16 89 ASN A O 1
ATOM 686 N N . LYS A 1 90 ? -25.981 42.468 2.624 1.00 56.91 90 LYS A N 1
ATOM 687 C CA . LYS A 1 90 ? -26.844 42.076 1.498 1.00 56.91 90 LYS A CA 1
ATOM 688 C C . LYS A 1 90 ? -27.552 43.259 0.798 1.00 56.91 90 LYS A C 1
ATOM 690 O O . LYS A 1 90 ? -28.320 43.029 -0.126 1.00 56.91 90 LYS A O 1
ATOM 695 N N . GLU A 1 91 ? -27.307 44.505 1.205 1.00 57.97 91 GLU A N 1
ATOM 696 C CA . GLU A 1 91 ? -27.981 45.697 0.663 1.00 57.97 91 GLU A CA 1
ATOM 697 C C . GLU A 1 91 ? -27.256 46.358 -0.521 1.00 57.97 91 GLU A C 1
ATOM 699 O O . GLU A 1 91 ? -27.909 47.022 -1.316 1.00 57.97 91 GLU A O 1
ATOM 704 N N . THR A 1 92 ? -25.955 46.136 -0.738 1.00 52.81 92 THR A N 1
ATOM 705 C CA . THR A 1 92 ? -25.263 46.713 -1.916 1.00 52.81 92 THR A CA 1
ATOM 706 C C . THR A 1 92 ? -25.379 45.851 -3.175 1.00 52.81 92 THR A C 1
ATOM 708 O O . THR A 1 92 ? -25.079 46.317 -4.273 1.00 52.81 92 THR A O 1
ATOM 711 N N . ALA A 1 93 ? -25.844 44.603 -3.047 1.00 56.31 93 ALA A N 1
ATOM 712 C CA . ALA A 1 93 ? -26.101 43.728 -4.191 1.00 56.31 93 ALA A CA 1
ATOM 713 C C . ALA A 1 93 ? -27.385 44.120 -4.941 1.00 56.31 93 ALA A C 1
ATOM 715 O O . ALA A 1 93 ? -27.419 44.030 -6.167 1.00 56.31 93 ALA A O 1
ATOM 716 N N . ASP A 1 94 ? -28.403 44.605 -4.222 1.00 49.69 94 ASP A N 1
ATOM 717 C CA . ASP A 1 94 ? -29.649 45.096 -4.825 1.00 49.69 94 ASP A CA 1
ATOM 718 C C . ASP A 1 94 ? -29.427 46.464 -5.501 1.00 49.69 94 ASP A C 1
ATOM 720 O O . ASP A 1 94 ? -29.870 46.677 -6.626 1.00 49.69 94 ASP A O 1
ATOM 724 N N . GLU A 1 95 ? -28.622 47.352 -4.896 1.00 52.88 95 GLU A N 1
ATOM 725 C CA . GLU A 1 95 ? -28.239 48.635 -5.513 1.00 52.88 95 GLU A CA 1
ATOM 726 C C . GLU A 1 95 ? -27.288 48.479 -6.711 1.00 52.88 95 GLU A C 1
ATOM 728 O O . GLU A 1 95 ? -27.310 49.305 -7.626 1.00 52.88 95 GLU A O 1
ATOM 733 N N . ALA A 1 96 ? -26.448 47.438 -6.741 1.00 55.75 96 ALA A N 1
ATOM 734 C CA . ALA A 1 96 ? -25.654 47.119 -7.925 1.00 55.75 96 ALA A CA 1
ATOM 735 C C . ALA A 1 96 ? -26.548 46.563 -9.043 1.00 55.75 96 ALA A C 1
ATOM 737 O O . ALA A 1 96 ? -26.405 46.968 -10.195 1.00 55.75 96 ALA A O 1
ATOM 738 N N . ALA A 1 97 ? -27.503 45.688 -8.717 1.00 55.62 97 ALA A N 1
ATOM 739 C CA . ALA A 1 97 ? -28.430 45.124 -9.694 1.00 55.62 97 ALA A CA 1
ATOM 740 C C . ALA A 1 97 ? -29.315 46.198 -10.358 1.00 55.62 97 ALA A C 1
ATOM 742 O O . ALA A 1 97 ? -29.492 46.164 -11.578 1.00 55.62 97 ALA A O 1
ATOM 743 N N . ASP A 1 98 ? -29.787 47.193 -9.600 1.00 48.59 98 ASP A N 1
ATOM 744 C CA . ASP A 1 98 ? -30.605 48.290 -10.139 1.00 48.59 98 ASP A CA 1
ATOM 745 C C . ASP A 1 98 ? -29.806 49.263 -11.026 1.00 48.59 98 ASP A C 1
ATOM 747 O O . ASP A 1 98 ? -30.321 49.757 -12.033 1.00 48.59 98 ASP A O 1
ATOM 751 N N . GLN A 1 99 ? -28.519 49.481 -10.730 1.00 57.41 99 GLN A N 1
ATOM 752 C CA . GLN A 1 99 ? -27.638 50.316 -11.560 1.00 57.41 99 GLN A CA 1
ATOM 753 C C . GLN A 1 99 ? -27.245 49.652 -12.889 1.00 57.41 99 GLN A C 1
ATOM 755 O O . GLN A 1 99 ? -26.914 50.351 -13.845 1.00 57.41 99 GLN A O 1
ATOM 760 N N . PHE A 1 100 ? -27.321 48.320 -12.983 1.00 52.56 100 PHE A N 1
ATOM 761 C CA . PHE A 1 100 ? -27.135 47.594 -14.244 1.00 52.56 100 PHE A CA 1
ATOM 762 C C . PHE A 1 100 ? -28.441 47.404 -15.037 1.00 52.56 100 PHE A C 1
ATOM 764 O O . PHE A 1 100 ? -28.385 47.217 -16.254 1.00 52.56 100 PHE A O 1
ATOM 771 N N . ALA A 1 101 ? -29.610 47.456 -14.387 1.00 57.81 101 ALA A N 1
ATOM 772 C CA . ALA A 1 101 ? -30.908 47.238 -15.032 1.00 57.81 101 ALA A CA 1
ATOM 773 C C . ALA A 1 101 ? -31.514 48.504 -15.670 1.00 57.81 101 ALA A C 1
ATOM 775 O O . ALA A 1 101 ? -32.194 48.405 -16.695 1.00 57.81 101 ALA A O 1
ATOM 776 N N . ALA A 1 102 ? -31.251 49.697 -15.128 1.00 49.56 102 ALA A N 1
ATOM 777 C CA . ALA A 1 102 ? -31.651 50.966 -15.742 1.00 49.56 102 ALA A CA 1
ATOM 778 C C . ALA A 1 102 ? -30.578 51.438 -16.736 1.00 49.56 102 ALA A C 1
ATOM 780 O O . ALA A 1 102 ? -29.814 52.363 -16.473 1.00 49.56 102 ALA A O 1
ATOM 781 N N . GLY A 1 103 ? -30.479 50.744 -17.869 1.00 46.97 103 GLY A N 1
ATOM 782 C CA . GLY A 1 103 ? -29.486 51.054 -18.888 1.00 46.97 103 GLY A CA 1
ATOM 783 C C . GLY A 1 103 ? -29.588 52.491 -19.386 1.00 46.97 103 GLY A C 1
ATOM 784 O O . GLY A 1 103 ? -30.661 52.907 -19.800 1.00 46.97 103 GLY A O 1
ATOM 785 N N . GLU A 1 104 ? -28.458 53.198 -19.430 1.00 41.34 104 GLU A N 1
ATOM 786 C CA . GLU A 1 104 ? -28.223 54.275 -20.387 1.00 41.34 104 GLU A CA 1
ATOM 787 C C . GLU A 1 104 ? -26.718 54.557 -20.565 1.00 41.34 104 GLU A C 1
ATOM 789 O O . GLU A 1 104 ? -26.027 55.014 -19.663 1.00 41.34 104 GLU A O 1
ATOM 794 N N . SER A 1 105 ? -26.278 54.348 -21.810 1.00 42.19 105 SER A N 1
ATOM 795 C CA . SER A 1 105 ? -25.231 55.099 -22.518 1.00 42.19 105 SER A CA 1
ATOM 796 C C . SER A 1 105 ? -23.748 54.805 -22.224 1.00 42.19 105 SER A C 1
ATOM 798 O O . SER A 1 105 ? -23.197 55.099 -21.172 1.00 42.19 105 SER A O 1
ATOM 800 N N . GLN A 1 106 ? -23.103 54.279 -23.271 1.00 46.59 106 GLN A N 1
ATOM 801 C CA . GLN A 1 106 ? -21.659 54.153 -23.516 1.00 46.59 106 GLN A CA 1
ATOM 802 C C . GLN A 1 106 ? -20.791 55.245 -22.862 1.00 46.59 106 GLN A C 1
ATOM 804 O O . GLN A 1 106 ? -21.105 56.429 -22.993 1.00 46.59 106 GLN A O 1
ATOM 809 N N . PRO A 1 107 ? -19.572 54.889 -22.430 1.00 42.19 107 PRO A N 1
ATOM 810 C CA . PRO A 1 107 ? -18.400 55.666 -22.758 1.00 42.19 107 PRO A CA 1
ATOM 811 C C . PRO A 1 107 ? -17.652 54.966 -23.897 1.00 42.19 107 PRO A C 1
ATOM 813 O O . PRO A 1 107 ? -17.181 53.835 -23.779 1.00 42.19 107 PRO A O 1
ATOM 816 N N . ASP A 1 108 ? -17.578 55.672 -25.021 1.00 39.94 108 ASP A N 1
ATOM 817 C CA . ASP A 1 108 ? -16.439 55.621 -25.931 1.00 39.94 108 ASP A CA 1
ATOM 818 C C . ASP A 1 108 ? -15.142 55.612 -25.113 1.00 39.94 108 ASP A C 1
ATOM 820 O O . ASP A 1 108 ? -15.007 56.423 -24.198 1.00 39.94 108 ASP A O 1
ATOM 824 N N . LEU A 1 109 ? -14.232 54.691 -25.425 1.00 39.97 109 LEU A N 1
ATOM 825 C CA . LEU A 1 109 ? -12.803 54.977 -25.517 1.00 39.97 109 LEU A CA 1
ATOM 826 C C . LEU A 1 109 ? -12.116 53.778 -26.170 1.00 39.97 109 LEU A C 1
ATOM 828 O O . LEU A 1 109 ? -11.744 52.781 -25.554 1.00 39.97 109 LEU A O 1
ATOM 832 N N . SER A 1 110 ? -11.964 53.917 -27.479 1.00 46.75 110 SER A N 1
ATOM 833 C CA . SER A 1 110 ? -10.859 53.368 -28.251 1.00 46.75 110 SER A CA 1
ATOM 834 C C . SER A 1 110 ? -9.519 53.403 -27.489 1.00 46.75 110 SER A C 1
ATOM 836 O O . SER A 1 110 ? -8.903 54.462 -27.389 1.00 46.75 110 SER A O 1
ATOM 838 N N . SER A 1 111 ? -9.062 52.245 -27.007 1.00 39.31 111 SER A N 1
ATOM 839 C CA . SER A 1 111 ? -7.649 51.822 -26.918 1.00 39.31 111 SER A CA 1
ATOM 840 C C . SER A 1 111 ? -7.621 50.391 -26.366 1.00 39.31 111 SER A C 1
ATOM 842 O O . SER A 1 111 ? -7.777 50.171 -25.173 1.00 39.31 111 SER A O 1
ATOM 844 N N . GLU A 1 112 ? -7.747 49.399 -27.239 1.00 41.28 112 GLU A N 1
ATOM 845 C CA . GLU A 1 112 ? -6.615 48.570 -27.679 1.00 41.28 112 GLU A CA 1
ATOM 846 C C . GLU A 1 112 ? -6.131 47.557 -26.625 1.00 41.28 112 GLU A C 1
ATOM 848 O O . GLU A 1 112 ? -5.423 47.895 -25.691 1.00 41.28 112 GLU A O 1
ATOM 853 N N . ILE A 1 113 ? -6.480 46.290 -26.879 1.00 43.12 113 ILE A N 1
ATOM 854 C CA . ILE A 1 113 ? -5.598 45.120 -26.752 1.00 43.12 113 ILE A CA 1
ATOM 855 C C . ILE A 1 113 ? -4.883 44.974 -25.394 1.00 43.12 113 ILE A C 1
ATOM 857 O O . ILE A 1 113 ? -3.670 45.114 -25.292 1.00 43.12 113 ILE A O 1
ATOM 861 N N . ASP A 1 114 ? -5.655 44.574 -24.391 1.00 38.09 114 ASP A N 1
ATOM 862 C CA . ASP A 1 114 ? -5.237 43.889 -23.164 1.00 38.09 114 ASP A CA 1
ATOM 863 C C . ASP A 1 114 ? -6.486 43.096 -22.742 1.00 38.09 114 ASP A C 1
ATOM 865 O O . ASP A 1 114 ? -7.586 43.636 -22.742 1.00 38.09 114 ASP A O 1
ATOM 869 N N . GLU A 1 115 ? -6.524 41.804 -22.491 1.00 45.94 115 GLU A N 1
ATOM 870 C CA . GLU A 1 115 ? -5.559 40.733 -22.447 1.00 45.94 115 GLU A CA 1
ATOM 871 C C . GLU A 1 115 ? -6.446 39.476 -22.613 1.00 45.94 115 GLU A C 1
ATOM 873 O O . GLU A 1 115 ? -7.543 39.394 -22.067 1.00 45.94 115 GLU A O 1
ATOM 878 N N . THR A 1 116 ? -5.994 38.502 -23.401 1.00 37.16 116 THR A N 1
ATOM 879 C CA . THR A 1 116 ? -6.363 37.079 -23.251 1.00 37.16 116 THR A CA 1
ATOM 880 C C . THR A 1 116 ? -7.844 36.655 -23.356 1.00 37.16 116 THR A C 1
ATOM 882 O O . THR A 1 116 ? -8.393 35.983 -22.489 1.00 37.16 116 THR A O 1
ATOM 885 N N . VAL A 1 117 ? -8.455 36.840 -24.532 1.00 42.53 117 VAL A N 1
ATOM 886 C CA . VAL A 1 117 ? -9.522 35.928 -24.999 1.00 42.53 117 VAL A CA 1
ATOM 887 C C . VAL A 1 117 ? -9.052 35.173 -26.231 1.00 42.53 117 VAL A C 1
ATOM 889 O O . VAL A 1 117 ? -9.167 35.625 -27.368 1.00 42.53 117 VAL A O 1
ATOM 892 N N . SER A 1 118 ? -8.532 33.978 -26.008 1.00 40.25 118 SER A N 1
ATOM 893 C CA . SER A 1 118 ? -8.738 32.843 -26.903 1.00 40.25 118 SER A CA 1
ATOM 894 C C . SER A 1 118 ? -8.127 31.635 -26.218 1.00 40.25 118 SER A C 1
ATOM 896 O O . SER A 1 118 ? -6.943 31.630 -25.927 1.00 40.25 118 SER A O 1
ATOM 898 N N . LYS A 1 119 ? -8.834 30.556 -25.959 1.00 43.91 119 LYS A N 1
ATOM 899 C CA . LYS A 1 119 ? -10.102 30.106 -26.506 1.00 43.91 119 LYS A CA 1
ATOM 900 C C . LYS A 1 119 ? -10.399 28.821 -25.725 1.00 43.91 119 LYS A C 1
ATOM 902 O O . LYS A 1 119 ? -9.476 28.219 -25.182 1.00 43.91 119 LYS A O 1
ATOM 907 N N . GLU A 1 120 ? -11.668 28.541 -25.463 1.00 42.56 120 GLU A N 1
ATOM 908 C CA . GLU A 1 120 ? -12.303 27.368 -26.073 1.00 42.56 120 GLU A CA 1
ATOM 909 C C . GLU A 1 120 ? -11.469 26.083 -25.840 1.00 42.56 120 GLU A C 1
ATOM 911 O O . GLU A 1 120 ? -10.376 25.905 -26.353 1.00 42.56 120 GLU A O 1
ATOM 916 N N . ASP A 1 121 ? -11.947 25.068 -25.151 1.00 43.56 121 ASP A N 1
ATOM 917 C CA . ASP A 1 121 ? -13.326 24.675 -25.217 1.00 43.56 121 ASP A CA 1
ATOM 918 C C . ASP A 1 121 ? -13.505 23.392 -24.428 1.00 43.56 121 ASP A C 1
ATOM 920 O O . ASP A 1 121 ? -12.687 22.476 -24.480 1.00 43.56 121 ASP A O 1
ATOM 924 N N . THR A 1 122 ? -14.701 23.300 -23.869 1.00 46.72 122 THR A N 1
ATOM 925 C CA . THR A 1 122 ? -15.495 22.077 -23.857 1.00 46.72 122 THR A CA 1
ATOM 926 C C . THR A 1 122 ? -15.028 20.996 -22.880 1.00 46.72 122 THR A C 1
ATOM 928 O O . THR A 1 122 ? -14.018 20.325 -23.026 1.00 46.72 122 THR A O 1
ATOM 931 N N . LYS A 1 123 ? -15.831 20.814 -21.831 1.00 49.44 123 LYS A N 1
ATOM 932 C CA . LYS A 1 123 ? -16.897 19.793 -21.834 1.00 49.44 123 LYS A CA 1
ATOM 933 C C . LYS A 1 123 ? -16.270 18.477 -21.369 1.00 49.44 123 LYS A C 1
ATOM 935 O O . LYS A 1 123 ? -15.686 17.739 -22.141 1.00 49.44 123 LYS A O 1
ATOM 940 N N . GLY A 1 124 ? -16.270 18.199 -20.080 1.00 43.16 124 GLY A N 1
ATOM 941 C CA . GLY A 1 124 ? -17.449 18.247 -19.237 1.00 43.16 124 GLY A CA 1
ATOM 942 C C . GLY A 1 124 ? -17.963 16.831 -19.068 1.00 43.16 124 GLY A C 1
ATOM 943 O O . GLY A 1 124 ? -17.735 15.984 -19.925 1.00 43.16 124 GLY A O 1
ATOM 944 N N . SER A 1 125 ? -18.727 16.656 -17.995 1.00 43.62 125 SER A N 1
ATOM 945 C CA . SER A 1 125 ? -19.543 15.475 -17.732 1.00 43.62 125 SER A CA 1
ATOM 946 C C . SER A 1 125 ? -18.695 14.233 -17.412 1.00 43.62 125 SER A C 1
ATOM 948 O O . SER A 1 125 ? -17.983 13.706 -18.251 1.00 43.62 125 SER A O 1
ATOM 950 N N . GLY A 1 126 ? -18.662 13.738 -16.184 1.00 45.91 126 GLY A N 1
ATOM 951 C CA . GLY A 1 126 ? -19.708 13.767 -15.174 1.00 45.91 126 GLY A CA 1
ATOM 952 C C . GLY A 1 126 ? -20.025 12.325 -14.813 1.00 45.91 126 GLY A C 1
ATOM 953 O O . GLY A 1 126 ? -20.273 11.536 -15.719 1.00 45.91 126 GLY A O 1
ATOM 954 N N . ASN A 1 127 ? -20.057 12.076 -13.503 1.00 46.88 127 ASN A N 1
ATOM 955 C CA . ASN A 1 127 ? -20.677 10.935 -12.829 1.00 46.88 127 ASN A CA 1
ATOM 956 C C . ASN A 1 127 ? -20.046 9.550 -13.095 1.00 46.88 127 ASN A C 1
ATOM 958 O O . ASN A 1 127 ? -19.720 9.203 -14.221 1.00 46.88 127 ASN A O 1
ATOM 962 N N . ASP A 1 128 ? -19.784 8.706 -12.099 1.00 42.59 128 ASP A N 1
ATOM 963 C CA . ASP A 1 128 ? -20.398 8.530 -10.772 1.00 42.59 128 ASP A CA 1
ATOM 964 C C . ASP A 1 128 ? -19.360 8.270 -9.663 1.00 42.59 128 ASP A C 1
ATOM 966 O O . ASP A 1 128 ? -18.251 7.771 -9.978 1.00 42.59 128 ASP A O 1
#

Radius of gyration: 29.35 Å; Cα contacts (8 Å, |Δi|>4): 12; chains: 1; bounding box: 49×74×53 Å

Solvent-accessible surface area (backbone atoms only — not comparable to full-atom values): 8196 Å² total; per-residue (Å²): 137,83,83,80,46,75,65,53,52,52,53,50,50,53,51,47,34,69,75,63,29,75,76,43,49,64,54,50,50,51,55,52,49,53,51,50,49,54,51,52,52,53,52,49,53,49,49,52,53,49,49,56,50,47,58,49,48,47,59,74,71,42,85,53,47,70,58,36,59,72,68,66,65,64,102,78,68,52,76,64,57,54,48,50,65,76,56,72,58,84,67,61,59,58,58,51,51,53,65,65,67,64,75,77,81,85,80,89,74,96,74,80,96,80,80,90,89,81,73,87,79,80,82,74,85,78,88,132